Protein AF-A0A5B8YRW8-F1 (afdb_monomer)

Secondary structure (DSSP, 8-state):
----------TTTEEEEEEEEEEETTEEEEEEEEEE----EEEEETTEEEEE-HHHHIIIIITTTPEEEEEEHHHHTSTTS-HHHH-TT-EEE---TTEEEEEEEETTEEEE-SSS-----EEEEEETTEEEEEE-

InterPro domains:
  IPR003407 Merozoite antigen [PF02488] (2-131)

Nearest PDB structures (foldseek):
  8q63-assembly1_A  TM=2.562E-01  e=7.128E+00  Saccharomyces cerevisiae S288C
  8atv-assembly1_A  TM=2.458E-01  e=7.128E+00  Saccharomyces cerevisiae S288C

Organism: Theileria equi (NCBI:txid5872)

Sequence (136 aa):
EGDSVIKTFDLKEQTPKTVVRHIKDNKPYVVIAVESALHLVLKKDGDKWVELEVAEFYQEVLFKGFEAVSVDLAAAVSDKFTETTFGSGKKHTFKAPGKRVLKVVDGKTELIDGDNEVVLDLELFVSGDNKVARVV

Radius of gyration: 23.07 Å; Cα contacts (8 Å, |Δi|>4): 197; chains: 1; bounding box: 46×62×53 Å

Solvent-accessible surface area (backbone atoms only — not comparable to full-atom values): 8502 Å² total; per-residue (Å²): 137,82,83,82,82,82,82,83,81,56,67,79,58,32,36,78,72,46,78,48,79,46,75,56,96,93,38,85,44,78,50,74,45,66,41,76,44,77,90,79,41,72,43,79,56,90,98,42,77,42,83,39,54,70,69,53,42,45,54,70,57,75,41,52,88,36,47,76,37,75,45,44,46,52,73,73,57,34,91,72,60,35,51,92,74,56,36,68,76,42,75,43,69,72,82,51,90,63,46,38,57,45,26,36,27,50,73,89,45,80,76,40,83,40,85,91,57,78,58,76,45,50,36,41,33,30,58,72,95,42,80,45,79,46,79,72

pLDDT: mean 74.41, std 11.46, range [34.78, 90.81]

Structure (mmCIF, N/CA/C/O backbone):
data_AF-A0A5B8YRW8-F1
#
_entry.id   AF-A0A5B8YRW8-F1
#
loo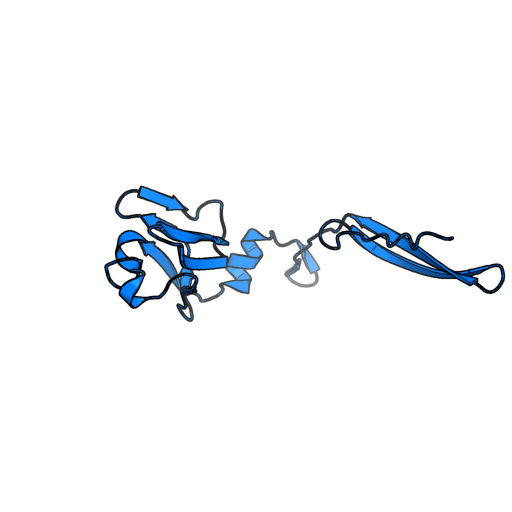p_
_atom_site.group_PDB
_atom_site.id
_atom_site.type_symbol
_atom_site.label_atom_id
_atom_site.label_alt_id
_atom_site.label_comp_id
_atom_site.label_asym_id
_atom_site.label_entity_id
_atom_site.label_seq_id
_atom_site.pdbx_PDB_ins_code
_atom_site.Cartn_x
_atom_site.Cartn_y
_atom_site.Cartn_z
_atom_site.occupancy
_atom_site.B_iso_or_equiv
_atom_site.auth_seq_id
_atom_site.auth_comp_id
_atom_site.auth_asym_id
_atom_site.auth_atom_id
_atom_site.pdbx_PDB_model_num
ATOM 1 N N . GLU A 1 1 ? 13.864 -24.948 -37.869 1.00 34.78 1 GLU A N 1
ATOM 2 C CA . GLU A 1 1 ? 14.128 -24.029 -36.747 1.00 34.78 1 GLU A CA 1
ATOM 3 C C . GLU A 1 1 ? 12.782 -23.728 -36.116 1.00 34.78 1 GLU A C 1
ATOM 5 O O . GLU A 1 1 ? 11.883 -23.302 -36.826 1.00 34.78 1 GLU A O 1
ATOM 10 N N . GLY A 1 2 ? 12.560 -24.184 -34.883 1.00 37.03 2 GLY A N 1
ATOM 11 C CA . GLY A 1 2 ? 11.263 -24.068 -34.217 1.00 37.03 2 GLY A CA 1
ATOM 12 C C . GLY A 1 2 ? 11.364 -22.998 -33.151 1.00 37.03 2 GLY A C 1
ATOM 13 O O . GLY A 1 2 ? 12.011 -23.238 -32.135 1.00 37.03 2 GLY A O 1
ATOM 14 N N . ASP A 1 3 ? 10.766 -21.839 -33.400 1.00 39.47 3 ASP A N 1
ATOM 15 C CA . ASP A 1 3 ? 10.733 -20.757 -32.425 1.00 39.47 3 ASP A CA 1
ATOM 16 C C . ASP A 1 3 ? 10.060 -21.245 -31.139 1.00 39.47 3 ASP A C 1
ATOM 18 O O . ASP A 1 3 ? 8.920 -21.720 -31.135 1.00 39.47 3 ASP A O 1
ATOM 22 N N . SER A 1 4 ? 10.792 -21.157 -30.031 1.00 41.22 4 SER A N 1
ATOM 23 C CA . SER A 1 4 ? 10.284 -21.430 -28.691 1.00 41.22 4 SER A CA 1
ATOM 24 C C . SER A 1 4 ? 9.267 -20.350 -28.325 1.00 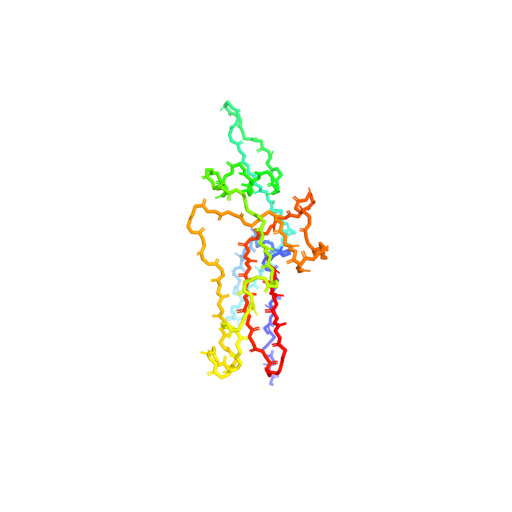41.22 4 SER A C 1
ATOM 26 O O . SER A 1 4 ? 9.621 -19.316 -27.764 1.00 41.22 4 SER A O 1
ATOM 28 N N . VAL A 1 5 ? 7.994 -20.563 -28.659 1.00 43.62 5 VAL A N 1
ATOM 29 C CA . VAL A 1 5 ? 6.911 -19.654 -28.263 1.00 43.62 5 VAL A CA 1
ATOM 30 C C . VAL A 1 5 ? 6.662 -19.817 -26.762 1.00 43.62 5 VAL A C 1
ATOM 32 O O . VAL A 1 5 ? 5.912 -20.693 -26.331 1.00 43.62 5 VAL A O 1
ATOM 35 N N . ILE A 1 6 ? 7.299 -18.973 -25.953 1.00 48.28 6 ILE A N 1
ATOM 36 C CA . ILE A 1 6 ? 6.983 -18.827 -24.530 1.00 48.28 6 ILE A CA 1
ATOM 37 C C . ILE A 1 6 ? 5.731 -17.953 -24.441 1.00 48.28 6 ILE A C 1
ATOM 39 O O . ILE A 1 6 ? 5.789 -16.751 -24.688 1.00 48.28 6 ILE A O 1
ATOM 43 N N . LYS A 1 7 ? 4.586 -18.556 -24.111 1.00 50.84 7 LYS A N 1
ATOM 44 C CA . LYS A 1 7 ? 3.376 -17.804 -23.759 1.00 50.84 7 LYS A CA 1
ATOM 45 C C . LYS A 1 7 ? 3.351 -17.584 -22.251 1.00 50.84 7 LYS A C 1
ATOM 47 O O . LYS A 1 7 ? 3.341 -18.550 -21.493 1.00 50.84 7 LYS A O 1
ATOM 52 N N . THR A 1 8 ? 3.340 -16.326 -21.834 1.00 51.34 8 THR A N 1
ATOM 53 C CA . THR A 1 8 ? 3.086 -15.905 -20.453 1.00 51.34 8 THR A CA 1
ATOM 54 C C . THR A 1 8 ? 1.630 -15.459 -20.316 1.00 51.34 8 THR A C 1
ATOM 56 O O . THR A 1 8 ? 0.988 -15.101 -21.302 1.00 51.34 8 THR A O 1
ATOM 59 N N . PHE A 1 9 ? 1.093 -15.505 -19.103 1.00 61.66 9 PHE A N 1
ATOM 60 C CA . PHE A 1 9 ? -0.206 -14.930 -18.759 1.00 61.66 9 PHE A CA 1
ATOM 61 C C . PHE A 1 9 ? -0.091 -14.243 -17.393 1.00 61.66 9 PHE A C 1
ATOM 63 O O . PHE A 1 9 ? 0.722 -14.661 -16.564 1.00 61.66 9 PHE A O 1
ATOM 70 N N . ASP A 1 10 ? -0.845 -13.160 -17.189 1.00 62.16 10 ASP A N 1
ATOM 71 C CA . ASP A 1 10 ? -0.789 -12.356 -15.965 1.00 62.16 10 ASP A CA 1
ATOM 72 C C . ASP A 1 10 ? -1.699 -12.953 -14.887 1.00 62.16 10 ASP A C 1
ATOM 74 O O . ASP A 1 10 ? -2.921 -12.980 -15.027 1.00 62.16 10 ASP A O 1
ATOM 78 N N . LEU A 1 11 ? -1.097 -13.398 -13.783 1.00 52.34 11 LEU A N 1
ATOM 79 C CA . LEU A 1 11 ? -1.811 -13.966 -12.639 1.00 52.34 11 LEU A CA 1
ATOM 80 C C . LEU A 1 11 ? -2.695 -12.951 -11.897 1.00 52.34 11 LEU A C 1
ATOM 82 O O . LEU A 1 11 ? -3.542 -13.357 -11.105 1.00 52.34 11 LEU A O 1
ATOM 86 N N . LYS A 1 12 ? -2.527 -11.646 -12.141 1.00 55.41 12 LYS A N 1
ATOM 87 C CA . LYS A 1 12 ? -3.418 -10.602 -11.612 1.00 55.41 12 LYS A CA 1
ATOM 88 C C . LYS A 1 12 ? -4.750 -10.538 -12.343 1.00 55.41 12 LYS A C 1
ATOM 90 O O . LYS A 1 12 ? -5.749 -10.151 -11.742 1.00 55.41 12 LYS A O 1
ATOM 95 N N . GLU A 1 13 ? -4.750 -10.900 -13.621 1.00 57.84 13 GLU A N 1
ATOM 96 C CA . GLU A 1 13 ? -5.927 -10.863 -14.486 1.00 57.84 13 GLU A CA 1
ATOM 97 C C . GLU A 1 13 ? -6.537 -12.254 -14.661 1.00 57.84 13 GLU A C 1
ATOM 99 O O . GLU A 1 13 ? -7.736 -12.377 -14.904 1.00 57.84 13 GLU A O 1
ATOM 104 N N . GLN A 1 14 ? -5.720 -13.305 -14.548 1.00 67.94 14 GLN A N 1
ATOM 105 C CA . GLN A 1 14 ? -6.067 -14.664 -14.943 1.00 67.94 14 GLN A CA 1
ATOM 106 C C . GLN A 1 14 ? -5.552 -15.700 -13.934 1.00 67.94 14 GLN A C 1
ATOM 108 O O . GLN A 1 14 ? -4.351 -15.882 -13.759 1.00 67.94 14 GLN A O 1
ATOM 113 N N . THR A 1 15 ? -6.457 -16.446 -13.304 1.00 73.94 15 THR A N 1
ATOM 114 C CA . THR A 1 15 ? -6.115 -17.562 -12.410 1.00 73.94 15 THR A CA 1
ATOM 115 C C . THR A 1 15 ? -6.120 -18.887 -13.185 1.00 73.94 15 THR A C 1
ATOM 117 O O . THR A 1 15 ? -7.089 -19.169 -13.896 1.00 73.94 15 THR A O 1
ATOM 120 N N . PRO A 1 16 ? -5.076 -19.738 -13.080 1.00 71.56 16 PRO A N 1
ATOM 121 C CA . PRO A 1 16 ? -5.085 -21.075 -13.667 1.00 71.56 16 PRO A CA 1
ATOM 122 C C . PRO A 1 16 ? -6.212 -21.928 -13.084 1.00 71.56 16 PRO A C 1
ATOM 124 O O . PRO A 1 16 ? -6.215 -22.243 -11.897 1.00 71.56 16 PRO A O 1
ATOM 127 N N . LYS A 1 17 ? -7.139 -22.353 -13.940 1.00 74.69 17 LYS A N 1
ATOM 128 C CA . LYS A 1 17 ? -8.242 -23.250 -13.591 1.00 74.69 17 LYS A CA 1
ATOM 129 C C . LYS A 1 17 ? -7.812 -24.712 -13.662 1.00 74.69 17 LYS A C 1
ATOM 131 O O . LYS A 1 17 ? -8.096 -25.498 -12.766 1.00 74.69 17 LYS A O 1
ATOM 136 N N . THR A 1 18 ? -7.134 -25.093 -14.747 1.00 75.06 18 THR A N 1
ATOM 137 C CA . THR A 1 18 ? -6.595 -26.450 -14.936 1.00 75.06 18 THR A CA 1
ATOM 138 C C . THR A 1 18 ? -5.289 -26.418 -15.718 1.00 75.06 18 THR A C 1
ATOM 140 O O . THR A 1 18 ? -5.119 -25.618 -16.638 1.00 75.06 18 THR A O 1
ATOM 143 N N . VAL A 1 19 ? -4.371 -27.317 -15.361 1.00 76.50 19 VAL A N 1
ATOM 144 C CA . VAL A 1 19 ? -3.122 -27.558 -16.088 1.00 76.50 19 VAL A CA 1
ATOM 145 C C . VAL A 1 19 ? -3.083 -29.032 -16.452 1.00 76.50 19 VAL A C 1
ATOM 147 O O . VAL A 1 19 ? -3.043 -29.888 -15.571 1.00 76.50 19 VAL A O 1
ATOM 150 N N . VAL A 1 20 ? -3.097 -29.338 -17.746 1.00 80.00 20 VAL A N 1
ATOM 151 C CA . VAL A 1 20 ? -3.054 -30.718 -18.233 1.00 80.00 20 VAL A CA 1
ATOM 152 C C . VAL A 1 20 ? -1.833 -30.903 -19.116 1.00 80.00 20 VAL A C 1
ATOM 154 O O . VAL A 1 20 ? -1.612 -30.173 -20.084 1.00 80.00 20 VAL A O 1
ATOM 157 N N . ARG A 1 21 ? -1.017 -31.899 -18.769 1.00 79.50 21 ARG A N 1
ATOM 158 C CA . ARG A 1 21 ? 0.107 -32.336 -19.592 1.00 79.50 21 ARG A CA 1
ATOM 159 C C . ARG A 1 21 ? -0.358 -33.463 -20.504 1.00 79.50 21 ARG A C 1
ATOM 161 O O . ARG A 1 21 ? -0.844 -34.485 -20.032 1.00 79.50 21 ARG A O 1
ATOM 168 N N . HIS A 1 22 ? -0.127 -33.304 -21.797 1.00 78.88 22 HIS A N 1
ATOM 169 C CA . HIS A 1 22 ? -0.356 -34.333 -22.802 1.00 78.88 22 HIS A CA 1
ATOM 170 C C . HIS A 1 22 ? 0.974 -34.731 -23.437 1.00 78.88 22 HIS A C 1
ATOM 172 O O . HIS A 1 22 ? 1.869 -33.903 -23.592 1.00 78.88 22 HIS A O 1
ATOM 178 N N . ILE A 1 23 ? 1.117 -35.997 -23.817 1.00 81.56 23 ILE A N 1
ATOM 179 C CA . ILE A 1 23 ? 2.232 -36.448 -24.650 1.00 81.56 23 ILE A CA 1
ATOM 180 C C . ILE A 1 23 ? 1.647 -36.808 -26.008 1.00 81.56 23 ILE A C 1
ATOM 182 O O . ILE A 1 23 ? 0.763 -37.656 -26.093 1.00 81.56 23 ILE A O 1
ATOM 186 N N . LYS A 1 24 ? 2.129 -36.151 -27.061 1.00 74.94 24 LYS A N 1
ATOM 187 C CA . LYS A 1 24 ? 1.764 -36.450 -28.446 1.00 74.94 24 LYS A CA 1
ATOM 188 C C . LYS A 1 24 ? 3.050 -36.559 -29.255 1.00 74.94 24 LYS A C 1
ATOM 190 O O . LYS A 1 24 ? 3.930 -35.717 -29.110 1.00 74.94 24 LYS A O 1
ATOM 195 N N . ASP A 1 25 ? 3.193 -37.631 -30.031 1.00 84.44 25 ASP A N 1
ATOM 196 C CA . ASP A 1 25 ? 4.385 -37.907 -30.849 1.00 84.44 25 ASP A CA 1
ATOM 197 C C . ASP A 1 25 ? 5.705 -37.839 -30.054 1.00 84.44 25 ASP A C 1
ATOM 199 O O . ASP A 1 25 ? 6.700 -37.261 -30.489 1.00 84.44 25 ASP A O 1
ATOM 203 N N . ASN A 1 26 ? 5.695 -38.404 -28.839 1.00 81.44 26 ASN A N 1
ATOM 204 C CA . ASN A 1 26 ? 6.815 -38.408 -27.889 1.00 81.44 26 ASN A CA 1
ATOM 205 C C . ASN A 1 26 ? 7.296 -37.011 -27.437 1.00 81.44 26 ASN A C 1
ATOM 207 O O . ASN A 1 26 ? 8.379 -36.873 -26.868 1.00 81.44 26 ASN A O 1
ATOM 211 N N . LYS A 1 27 ? 6.484 -35.970 -27.664 1.00 72.06 27 LYS A N 1
ATOM 212 C CA . LYS A 1 27 ? 6.735 -34.592 -27.230 1.00 72.06 27 LYS A CA 1
ATOM 213 C C . LYS A 1 27 ? 5.714 -34.165 -26.169 1.00 72.06 27 LYS A C 1
ATOM 215 O O . LYS A 1 27 ? 4.523 -34.461 -26.310 1.00 72.06 27 LYS A O 1
ATOM 220 N N . PRO A 1 28 ? 6.149 -33.490 -25.091 1.00 69.81 28 PRO A N 1
ATOM 221 C CA . PRO A 1 28 ? 5.242 -32.973 -24.079 1.00 69.81 28 PRO A CA 1
ATOM 222 C C . PRO A 1 28 ? 4.557 -31.689 -24.565 1.00 69.81 28 PRO A C 1
ATOM 224 O O . PRO A 1 28 ? 5.207 -30.769 -25.050 1.00 69.81 28 PRO A O 1
ATOM 227 N N . TYR A 1 29 ? 3.248 -31.617 -24.356 1.00 71.81 29 TYR A N 1
ATOM 228 C CA . TYR A 1 29 ? 2.420 -30.428 -24.520 1.00 71.81 29 TYR A CA 1
ATOM 229 C C . TYR A 1 29 ? 1.768 -30.102 -23.179 1.00 71.81 29 TYR A C 1
ATOM 231 O O . TYR A 1 29 ? 1.351 -31.005 -22.452 1.00 71.81 29 TYR A O 1
ATOM 239 N N . VAL A 1 30 ? 1.670 -28.817 -22.848 1.00 76.31 30 VAL A N 1
ATOM 240 C CA . VAL A 1 30 ? 0.978 -28.342 -21.646 1.00 76.31 30 VAL A CA 1
ATOM 241 C C . VAL A 1 30 ? -0.161 -27.441 -22.091 1.00 76.31 30 VAL A C 1
ATOM 243 O O . VAL A 1 30 ? 0.059 -26.477 -22.820 1.00 76.31 30 VAL A O 1
ATOM 246 N N . VAL A 1 31 ? -1.377 -27.772 -21.668 1.00 75.50 31 VAL A N 1
ATOM 247 C CA . VAL A 1 31 ? -2.562 -26.938 -21.857 1.00 75.50 31 VAL A CA 1
ATOM 248 C C . VAL A 1 31 ? -2.914 -26.335 -20.506 1.00 75.50 31 VAL A C 1
ATOM 250 O O . VAL A 1 31 ? -3.087 -27.061 -19.528 1.00 75.50 31 VAL A O 1
ATOM 253 N N . ILE A 1 32 ? -2.992 -25.008 -20.459 1.00 74.00 32 ILE A N 1
ATOM 254 C CA . ILE A 1 32 ? -3.374 -24.248 -19.270 1.00 74.00 32 ILE A CA 1
ATOM 255 C C . ILE A 1 32 ? -4.687 -23.549 -19.602 1.00 74.00 32 ILE A C 1
ATOM 257 O O . ILE A 1 32 ? -4.725 -22.705 -20.495 1.00 74.00 32 ILE A O 1
ATOM 261 N N . ALA A 1 33 ? -5.762 -23.920 -18.911 1.00 73.62 33 ALA A N 1
ATOM 262 C CA . ALA A 1 33 ? -7.001 -23.157 -18.936 1.00 73.62 33 ALA A CA 1
ATOM 263 C C . ALA A 1 33 ? -6.956 -22.139 -17.798 1.00 73.62 33 ALA A C 1
ATOM 265 O O . ALA A 1 33 ? -6.667 -22.504 -16.658 1.00 73.62 33 ALA A O 1
ATOM 266 N N . VAL A 1 34 ? -7.253 -20.884 -18.108 1.00 71.00 34 VAL A N 1
ATOM 267 C CA . VAL A 1 34 ? -7.266 -19.768 -17.160 1.00 71.00 34 VAL A CA 1
ATOM 268 C C . VAL A 1 34 ? -8.654 -19.129 -17.128 1.00 71.00 34 VAL A C 1
ATOM 270 O O . VAL A 1 34 ? -9.375 -19.170 -18.125 1.00 71.00 34 VAL A O 1
ATOM 273 N N . GLU A 1 35 ? -9.038 -18.558 -15.993 1.00 74.25 35 GLU A N 1
ATOM 274 C CA . GLU A 1 35 ? -10.267 -17.773 -15.811 1.00 74.25 35 GLU A CA 1
ATOM 275 C C . GLU A 1 35 ? -9.937 -16.406 -15.204 1.00 74.25 35 GLU A C 1
ATOM 277 O O . GLU A 1 35 ? -8.868 -16.255 -14.618 1.00 74.25 35 GLU A O 1
ATOM 282 N N . SER A 1 36 ? -10.806 -15.402 -15.356 1.00 67.56 36 SER A N 1
ATOM 283 C CA . SER A 1 36 ? -10.565 -14.079 -14.765 1.00 67.56 36 SER A CA 1
ATOM 284 C C . SER A 1 36 ? -10.361 -14.187 -13.253 1.00 67.56 36 SER A C 1
ATOM 286 O O . SER A 1 36 ? -11.156 -14.826 -12.564 1.00 67.56 36 SER A O 1
ATOM 288 N N . ALA A 1 37 ? -9.295 -13.579 -12.737 1.00 58.50 37 ALA A N 1
ATOM 289 C CA . ALA A 1 37 ? -9.010 -13.587 -11.309 1.00 58.50 37 ALA A CA 1
ATOM 290 C C . ALA A 1 37 ? -10.058 -12.752 -10.551 1.00 58.50 37 ALA A C 1
ATOM 292 O O . ALA A 1 37 ? -10.196 -11.552 -10.784 1.00 58.50 37 ALA A O 1
ATOM 293 N N . LEU A 1 38 ? -10.795 -13.392 -9.639 1.00 59.25 38 LEU A N 1
ATOM 294 C CA . LEU A 1 38 ? -11.663 -12.722 -8.670 1.00 59.25 38 LEU A CA 1
ATOM 295 C C . LEU A 1 38 ? -10.858 -12.482 -7.388 1.00 59.25 38 LEU A C 1
ATOM 297 O O . LEU A 1 38 ? -10.521 -13.426 -6.673 1.00 59.25 38 LEU A O 1
ATOM 301 N N . HIS A 1 39 ? -10.539 -11.221 -7.101 1.00 58.22 39 HIS A N 1
ATOM 302 C CA . HIS A 1 39 ? -9.856 -10.816 -5.867 1.00 58.22 39 HIS A CA 1
ATOM 303 C C . HIS A 1 39 ? -10.867 -10.725 -4.720 1.00 58.22 39 HIS A C 1
ATOM 305 O O . HIS A 1 39 ? -11.294 -9.638 -4.347 1.00 58.22 39 HIS A O 1
ATOM 3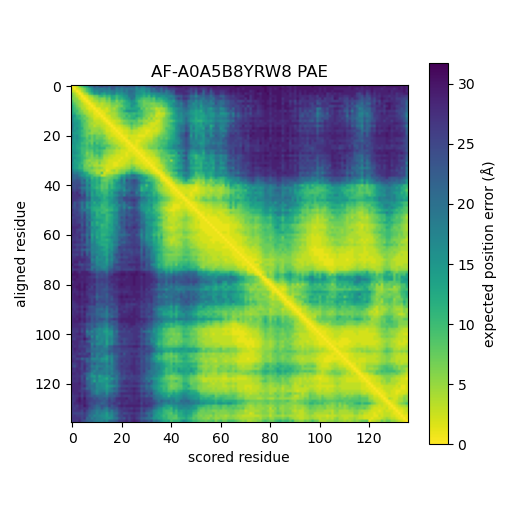11 N N . LEU A 1 40 ? -11.289 -11.876 -4.192 1.00 63.78 40 LEU A N 1
ATOM 312 C CA . LEU A 1 40 ? -12.236 -11.946 -3.077 1.00 63.78 40 LEU A CA 1
ATOM 313 C C . LEU A 1 40 ? -11.492 -11.872 -1.743 1.00 63.78 40 LEU A C 1
ATOM 315 O O . LEU A 1 40 ? -10.620 -12.698 -1.463 1.00 63.78 40 LEU A O 1
ATOM 319 N N . VAL A 1 41 ? -11.889 -10.935 -0.885 1.00 70.88 41 VAL A N 1
ATOM 320 C CA . VAL A 1 41 ? -11.557 -10.975 0.541 1.00 70.88 41 VAL A CA 1
ATOM 321 C C . VAL A 1 41 ? -12.802 -11.426 1.288 1.00 70.88 41 VAL A C 1
ATOM 323 O O . VAL A 1 41 ? -13.892 -10.957 0.992 1.00 70.88 41 VAL A O 1
ATOM 326 N N . LEU A 1 42 ? -12.672 -12.359 2.232 1.00 75.00 42 LEU A N 1
ATOM 327 C CA . LEU A 1 42 ? -13.810 -12.891 2.986 1.00 75.00 42 LEU A CA 1
ATOM 328 C C . LEU A 1 42 ? -13.600 -12.683 4.489 1.00 75.00 42 LEU A C 1
ATOM 330 O O . LEU A 1 42 ? -12.512 -12.952 5.004 1.00 75.00 42 LEU A O 1
ATOM 334 N N . LYS A 1 43 ? -14.652 -12.281 5.211 1.00 77.12 43 LYS A N 1
ATOM 335 C CA . LYS A 1 43 ? -14.700 -12.311 6.683 1.00 77.12 43 LYS A CA 1
ATOM 336 C C . LYS A 1 43 ? -15.718 -13.333 7.180 1.00 77.12 43 LYS A C 1
ATOM 338 O O . LYS A 1 43 ? -16.697 -13.640 6.500 1.00 77.12 43 LYS A O 1
ATOM 343 N N . LYS A 1 44 ? -15.464 -13.895 8.365 1.00 81.56 44 LYS A N 1
ATOM 344 C CA . LYS A 1 44 ? -16.388 -14.826 9.020 1.00 81.56 44 LYS A CA 1
ATOM 345 C C . LYS A 1 44 ? -17.447 -14.032 9.783 1.00 81.56 44 LYS A C 1
ATOM 347 O O . LYS A 1 44 ? -17.096 -13.247 10.659 1.00 81.56 44 LYS A O 1
ATOM 352 N N . ASP A 1 45 ? -18.713 -14.270 9.465 1.00 80.44 45 ASP A N 1
ATOM 353 C CA . ASP A 1 45 ? -19.879 -13.693 10.133 1.00 80.44 45 ASP A CA 1
ATOM 354 C C . ASP A 1 45 ? -20.771 -14.833 10.654 1.00 80.44 45 ASP A C 1
ATOM 356 O O . ASP A 1 45 ? -21.442 -15.539 9.892 1.00 80.44 45 ASP A O 1
ATOM 360 N N . GLY A 1 46 ? -20.676 -15.100 11.961 1.00 85.81 46 GLY A N 1
ATOM 361 C CA . GLY A 1 46 ? -21.256 -16.290 12.588 1.00 85.81 46 GLY A CA 1
ATOM 362 C C . GLY A 1 46 ? -20.709 -17.587 11.977 1.00 85.81 46 GLY A C 1
ATOM 363 O O . GLY A 1 46 ? -19.504 -17.845 12.014 1.00 85.81 46 GLY A O 1
ATOM 364 N N . ASP A 1 47 ? -21.599 -18.394 11.396 1.00 86.88 47 ASP A N 1
ATOM 365 C CA . ASP A 1 47 ? -21.261 -19.654 10.717 1.00 86.88 47 ASP A CA 1
ATOM 366 C C . ASP A 1 47 ? -21.035 -19.500 9.200 1.00 86.88 47 ASP A C 1
ATOM 368 O O . ASP A 1 47 ? -20.822 -20.493 8.502 1.00 86.88 47 ASP A O 1
ATOM 372 N N . LYS A 1 48 ? -21.082 -18.273 8.662 1.00 76.31 48 LYS A N 1
ATOM 373 C CA . LYS A 1 48 ? -20.959 -17.995 7.223 1.00 76.31 48 LYS A CA 1
ATOM 374 C C . LYS A 1 48 ? -19.688 -17.213 6.895 1.00 76.31 48 LYS A C 1
ATOM 376 O O . LYS A 1 48 ? -19.130 -16.512 7.735 1.00 76.31 48 LYS A O 1
ATOM 381 N N . TRP A 1 49 ? -19.254 -17.328 5.643 1.00 68.56 49 TRP A N 1
ATOM 382 C CA . TRP A 1 49 ? -18.249 -16.453 5.043 1.00 68.56 49 TRP A CA 1
ATOM 383 C C . TRP A 1 49 ? -18.958 -15.433 4.160 1.00 68.56 49 TRP A C 1
ATOM 385 O O . TRP A 1 49 ? -19.779 -15.817 3.327 1.00 68.56 49 TRP A O 1
ATOM 395 N N . VA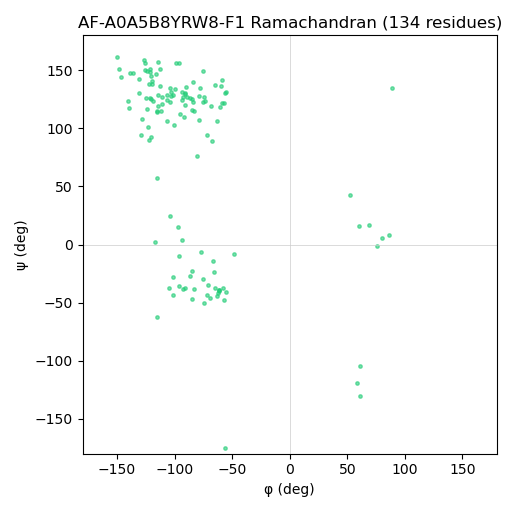L A 1 50 ? -18.656 -14.154 4.360 1.00 78.81 50 VAL A N 1
ATOM 396 C CA . VAL A 1 50 ? -19.196 -13.039 3.574 1.00 78.81 50 VAL A CA 1
ATOM 397 C C . VAL A 1 50 ? -18.053 -12.276 2.924 1.00 78.81 50 VAL A C 1
ATOM 399 O O . VAL A 1 50 ? -16.950 -12.231 3.475 1.00 78.81 50 VAL A O 1
ATOM 402 N N . GLU A 1 51 ? -18.306 -11.707 1.749 1.00 77.25 51 GLU A N 1
ATOM 403 C CA . GLU A 1 51 ? -17.333 -10.860 1.065 1.00 77.25 51 GLU A CA 1
ATOM 404 C C . GLU A 1 51 ? -17.072 -9.590 1.875 1.00 77.25 51 GLU A C 1
ATOM 406 O O . GLU A 1 51 ? -17.980 -9.000 2.461 1.00 77.25 51 GLU A O 1
ATOM 411 N N . LEU A 1 52 ? -15.800 -9.230 1.953 1.00 73.12 52 LEU A N 1
ATOM 412 C CA . LEU A 1 52 ? -15.284 -8.031 2.574 1.00 73.12 52 LEU A CA 1
ATOM 413 C C . LEU A 1 52 ? -14.763 -7.146 1.452 1.00 73.12 52 LEU A C 1
ATOM 415 O O . LEU A 1 52 ? -13.931 -7.589 0.657 1.00 73.12 52 LEU A O 1
ATOM 419 N N . GLU A 1 53 ? -15.21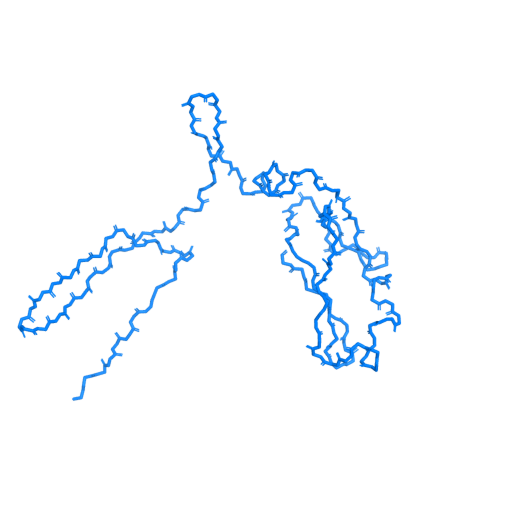8 -5.899 1.397 1.00 77.50 53 GLU A N 1
ATOM 420 C CA . GLU A 1 53 ? -14.651 -4.954 0.446 1.00 77.50 53 GLU A CA 1
ATOM 421 C C . GLU A 1 53 ? -13.148 -4.798 0.704 1.00 77.50 53 GLU A C 1
ATOM 423 O O . GLU A 1 53 ? -12.684 -4.771 1.847 1.00 77.50 53 GLU A O 1
ATOM 428 N N . VAL A 1 54 ? -12.357 -4.683 -0.362 1.00 72.56 54 VAL A N 1
ATOM 429 C CA . VAL A 1 54 ? -10.892 -4.603 -0.249 1.00 72.56 54 VAL A CA 1
ATOM 430 C C . VAL A 1 54 ? -10.464 -3.410 0.619 1.00 72.56 54 VAL A C 1
ATOM 432 O O . VAL A 1 54 ? -9.535 -3.532 1.416 1.00 72.56 54 VAL A O 1
ATOM 435 N N . ALA A 1 55 ? -11.169 -2.278 0.529 1.00 72.50 55 ALA A N 1
ATOM 436 C CA . ALA A 1 55 ? -10.921 -1.116 1.381 1.00 72.50 55 ALA A CA 1
ATOM 437 C C . ALA A 1 55 ? -11.186 -1.419 2.868 1.00 72.50 55 ALA A C 1
ATOM 439 O O . ALA A 1 55 ? -10.349 -1.104 3.719 1.00 72.50 55 ALA A O 1
ATOM 440 N N . GLU A 1 56 ? -12.297 -2.095 3.181 1.00 76.56 56 GLU A N 1
ATOM 441 C CA . GLU A 1 56 ? -12.608 -2.536 4.545 1.00 76.56 56 GLU A CA 1
ATOM 442 C C . GLU A 1 56 ? -11.550 -3.511 5.073 1.00 76.56 56 GLU A C 1
ATOM 444 O O . GLU A 1 56 ? -11.131 -3.390 6.220 1.00 76.56 56 GLU A O 1
ATOM 449 N N . PHE A 1 57 ? -11.034 -4.425 4.246 1.00 81.25 57 PHE A N 1
ATOM 450 C CA . PHE A 1 57 ? -9.936 -5.312 4.644 1.00 81.25 57 PHE A CA 1
ATOM 451 C C . PHE A 1 57 ? -8.700 -4.542 5.112 1.00 81.25 57 PHE A C 1
ATOM 453 O O . PHE A 1 57 ? -8.138 -4.845 6.169 1.00 81.25 57 PHE A O 1
ATOM 460 N N . TYR A 1 58 ? -8.274 -3.533 4.354 1.00 79.69 58 TYR A N 1
ATOM 461 C CA . TYR A 1 58 ? -7.114 -2.739 4.738 1.00 79.69 58 TYR A CA 1
ATOM 462 C C . TYR A 1 58 ? -7.337 -2.010 6.065 1.00 79.69 58 TYR A C 1
ATOM 464 O O . TYR A 1 58 ? -6.446 -2.005 6.911 1.00 79.69 58 TYR A O 1
ATOM 472 N N . GLN A 1 59 ? -8.526 -1.450 6.286 1.00 77.94 59 GLN A N 1
ATOM 473 C CA . GLN A 1 59 ? -8.831 -0.706 7.510 1.00 77.94 59 GLN A CA 1
ATOM 474 C C . GLN A 1 59 ? -9.046 -1.619 8.726 1.00 77.94 59 GLN A C 1
ATOM 476 O O . GLN A 1 59 ? -8.444 -1.413 9.780 1.00 77.94 59 GLN A O 1
ATOM 481 N N . GLU A 1 60 ? -9.895 -2.637 8.590 1.00 81.44 60 GLU A N 1
ATOM 482 C CA . GLU A 1 60 ? -10.357 -3.471 9.703 1.00 81.44 60 GLU A CA 1
ATOM 483 C C . GLU A 1 60 ? -9.405 -4.618 10.040 1.00 81.44 60 GLU A C 1
ATOM 485 O O . GLU A 1 60 ? -9.441 -5.135 11.162 1.00 81.44 60 GLU A O 1
ATOM 490 N N . VAL A 1 61 ? -8.566 -5.035 9.086 1.00 82.00 61 VAL A N 1
ATOM 491 C CA . VAL A 1 61 ? -7.656 -6.174 9.244 1.00 82.00 61 VAL A CA 1
ATOM 492 C C . VAL A 1 61 ? -6.205 -5.725 9.191 1.00 82.00 61 VAL A C 1
ATOM 494 O O . VAL A 1 61 ? -5.499 -5.894 10.185 1.00 82.00 61 VAL A O 1
ATOM 497 N N . LEU A 1 62 ? -5.746 -5.150 8.072 1.00 81.56 62 LEU A N 1
ATOM 498 C CA . LEU A 1 62 ? -4.315 -4.872 7.896 1.00 81.56 62 LEU A CA 1
ATOM 499 C C . LEU A 1 62 ? -3.819 -3.764 8.830 1.00 81.56 62 LEU A C 1
ATOM 501 O O . LEU A 1 62 ? -2.785 -3.916 9.476 1.00 81.56 62 LEU A O 1
ATOM 505 N N . PHE A 1 63 ? -4.565 -2.666 8.925 1.00 85.44 63 PHE A N 1
ATOM 506 C CA . PHE A 1 63 ? -4.223 -1.517 9.761 1.00 85.44 63 PHE A CA 1
ATOM 507 C C . PHE A 1 63 ? -4.910 -1.526 11.119 1.00 85.44 63 PHE A C 1
ATOM 509 O O . PHE A 1 63 ? -4.937 -0.512 11.822 1.00 85.44 63 PHE A O 1
ATOM 516 N N . LYS A 1 64 ? -5.462 -2.669 11.520 1.00 87.38 64 LYS A N 1
ATOM 517 C CA . LYS A 1 64 ? -6.131 -2.781 12.805 1.00 87.38 64 LYS A CA 1
ATOM 518 C C . LYS A 1 64 ? -5.174 -2.401 13.936 1.00 87.38 64 LYS A C 1
ATOM 520 O O . LYS A 1 64 ? -4.129 -3.020 14.124 1.00 87.38 64 LYS A O 1
ATOM 525 N N . GLY A 1 65 ? -5.565 -1.396 14.716 1.00 88.69 65 GLY A N 1
ATOM 526 C CA . GLY A 1 65 ? -4.773 -0.891 15.839 1.00 88.69 65 GLY A CA 1
ATOM 527 C C . GLY A 1 65 ? -3.640 0.063 15.450 1.00 88.69 65 GLY A C 1
ATOM 528 O O . GLY A 1 65 ? -2.877 0.455 16.328 1.00 88.69 65 GLY A O 1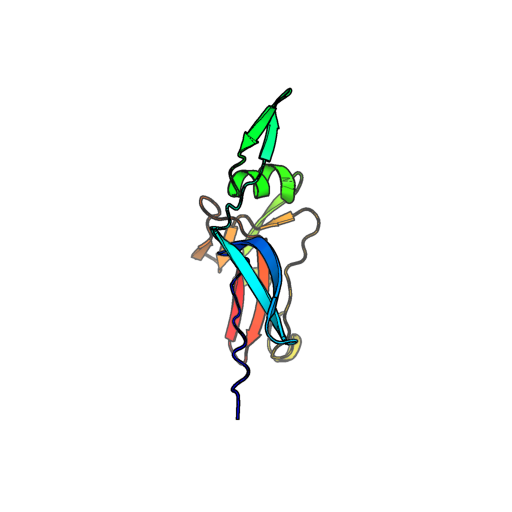
ATOM 529 N N . PHE A 1 66 ? -3.523 0.448 14.176 1.00 90.75 66 PHE A N 1
ATOM 530 C CA . PHE A 1 66 ? -2.563 1.461 13.749 1.00 90.75 66 PHE A CA 1
ATOM 531 C C . PHE A 1 66 ? -3.155 2.861 13.953 1.00 90.75 66 PHE A C 1
ATOM 533 O O . PHE A 1 66 ? -4.326 3.110 13.669 1.00 90.75 66 PHE A O 1
ATOM 540 N N . GLU A 1 67 ? -2.332 3.799 14.412 1.00 90.81 67 GLU A N 1
ATOM 541 C CA . GLU A 1 67 ? -2.676 5.218 14.496 1.00 90.81 67 GLU A CA 1
ATOM 542 C C . GLU A 1 67 ? -2.677 5.832 13.088 1.00 90.81 67 GLU A C 1
ATOM 544 O O . GLU A 1 67 ? -1.674 5.777 12.373 1.00 90.81 67 GLU A O 1
ATOM 549 N N . ALA A 1 68 ? -3.797 6.424 12.676 1.00 89.62 68 ALA A N 1
ATOM 550 C CA . ALA A 1 68 ? -3.881 7.151 11.415 1.00 89.62 68 ALA A CA 1
ATOM 551 C C . ALA A 1 68 ? -3.170 8.507 11.531 1.00 89.62 68 ALA A C 1
ATOM 553 O O . ALA A 1 68 ? -3.475 9.291 12.429 1.00 89.62 68 ALA A O 1
ATOM 554 N N . VAL A 1 69 ? -2.245 8.795 10.613 1.00 90.62 69 VAL A N 1
ATOM 555 C CA . VAL A 1 69 ? -1.487 10.052 10.604 1.00 90.62 69 VAL A CA 1
ATOM 556 C C . VAL A 1 69 ? -1.574 10.790 9.277 1.00 90.62 69 VAL A C 1
ATOM 558 O O . VAL A 1 69 ? -1.670 10.190 8.206 1.00 90.62 69 VAL A O 1
ATOM 561 N N . SER A 1 70 ? -1.487 12.116 9.3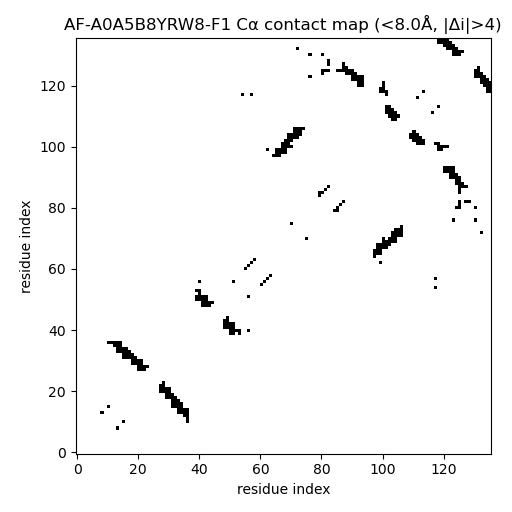69 1.00 90.44 70 SER A N 1
ATOM 562 C CA . SER A 1 70 ? -1.219 12.989 8.230 1.00 90.44 70 SER A CA 1
ATOM 563 C C . SER A 1 70 ? 0.286 13.191 8.098 1.00 90.44 70 SER A C 1
ATOM 565 O O . SER A 1 70 ? 0.946 13.553 9.074 1.00 90.44 70 SER A O 1
ATOM 567 N N . VAL A 1 71 ? 0.827 12.982 6.902 1.00 87.44 71 VAL A N 1
ATOM 568 C CA . VAL A 1 71 ? 2.237 13.231 6.595 1.00 87.44 71 VAL A CA 1
ATOM 569 C C . VAL A 1 71 ? 2.360 14.517 5.788 1.00 87.44 71 VAL A C 1
ATOM 571 O O . VAL A 1 71 ? 1.768 14.641 4.721 1.00 87.44 71 VAL A O 1
ATOM 574 N N . ASP A 1 72 ? 3.140 15.468 6.302 1.00 87.75 72 ASP A N 1
ATOM 575 C CA . ASP A 1 72 ? 3.525 16.679 5.576 1.00 87.75 72 ASP A CA 1
ATOM 576 C C . ASP A 1 72 ? 4.887 16.471 4.907 1.00 87.75 72 ASP A C 1
ATOM 578 O O . ASP A 1 72 ? 5.915 16.331 5.579 1.00 87.75 72 ASP A O 1
ATOM 582 N N . LEU A 1 73 ? 4.888 16.435 3.576 1.00 83.19 73 LEU A N 1
ATOM 583 C CA . LEU A 1 73 ? 6.077 16.263 2.753 1.00 83.19 73 LEU A CA 1
ATOM 584 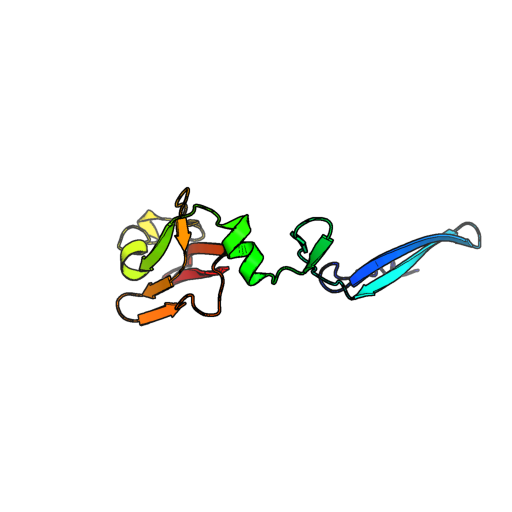C C . LEU A 1 73 ? 7.039 17.445 2.889 1.00 83.19 73 LEU A C 1
ATOM 586 O O . LEU A 1 73 ? 8.245 17.220 2.965 1.00 83.19 73 LEU A O 1
ATOM 590 N N . ALA A 1 74 ? 6.552 18.682 3.002 1.00 79.31 74 ALA A N 1
ATOM 591 C CA . ALA A 1 74 ? 7.422 19.845 3.180 1.00 79.31 74 ALA A CA 1
ATOM 592 C C . ALA A 1 74 ? 8.222 19.733 4.487 1.00 79.31 74 ALA A C 1
ATOM 594 O O . ALA A 1 74 ? 9.423 20.012 4.530 1.00 79.31 74 ALA A O 1
ATOM 595 N N . ALA A 1 75 ? 7.570 19.256 5.551 1.00 78.12 75 ALA A N 1
ATOM 596 C CA . ALA A 1 75 ? 8.212 19.015 6.838 1.00 78.12 75 ALA A CA 1
ATOM 597 C C . ALA A 1 75 ? 9.152 17.792 6.802 1.00 78.12 75 ALA A C 1
ATOM 599 O O . ALA A 1 75 ? 10.278 17.849 7.317 1.00 78.12 75 ALA A O 1
ATOM 600 N N . ALA A 1 76 ? 8.714 16.692 6.181 1.00 68.94 76 ALA A N 1
ATOM 601 C CA . ALA A 1 76 ? 9.451 15.428 6.122 1.00 68.94 76 ALA A CA 1
ATOM 602 C C . ALA A 1 76 ? 10.692 15.493 5.214 1.00 68.94 76 ALA A C 1
ATOM 604 O O . ALA A 1 76 ? 11.720 14.894 5.531 1.00 68.94 76 ALA A O 1
ATOM 605 N N . VAL A 1 77 ? 10.612 16.259 4.122 1.00 65.25 77 VAL A N 1
ATOM 606 C CA . VAL A 1 77 ? 11.640 16.415 3.078 1.00 65.25 77 VAL A CA 1
ATOM 607 C C . VAL A 1 77 ? 12.377 17.762 3.204 1.00 65.25 77 VAL A C 1
ATOM 609 O O . VAL A 1 77 ? 12.946 18.279 2.236 1.00 65.25 77 VAL A O 1
ATOM 612 N N . SER A 1 78 ? 12.404 18.341 4.409 1.00 63.66 78 SER A N 1
ATOM 613 C CA . SER A 1 78 ? 13.274 19.476 4.769 1.00 63.66 78 SER A CA 1
ATOM 614 C C . SER A 1 78 ? 14.765 19.147 4.524 1.00 63.66 78 SER A C 1
ATOM 616 O O . SER A 1 78 ? 15.082 18.085 3.990 1.00 63.66 78 SER A O 1
ATOM 618 N N . ASP A 1 79 ? 15.709 20.028 4.881 1.00 61.03 79 ASP A N 1
ATOM 619 C CA . ASP A 1 79 ? 17.161 19.961 4.556 1.00 61.03 79 ASP A CA 1
ATOM 620 C C . ASP A 1 79 ? 17.880 18.608 4.809 1.00 61.03 79 ASP A C 1
ATOM 622 O O . ASP A 1 79 ? 19.018 18.400 4.396 1.00 6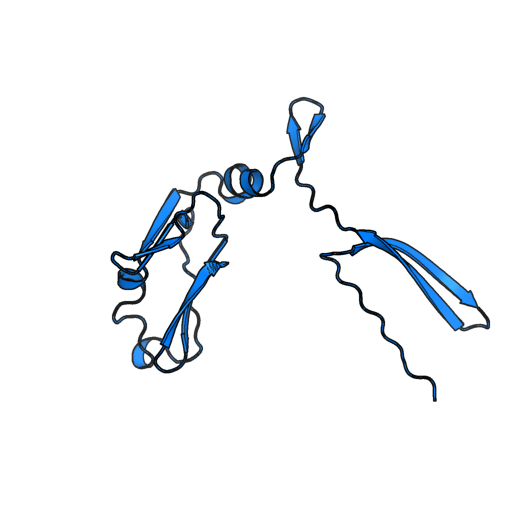1.03 79 ASP A O 1
ATOM 626 N N . LYS A 1 80 ? 17.204 17.655 5.454 1.00 62.75 80 LYS A N 1
ATOM 627 C CA . LYS A 1 80 ? 17.568 16.245 5.630 1.00 62.75 80 LYS A CA 1
ATOM 628 C C . LYS A 1 80 ? 17.601 15.423 4.328 1.00 62.75 80 LYS A C 1
ATOM 630 O O . LYS A 1 80 ? 18.297 14.412 4.290 1.00 62.75 80 LYS A O 1
ATOM 635 N N . PHE A 1 81 ? 16.878 15.832 3.281 1.00 67.88 81 PHE A N 1
ATOM 636 C CA . PHE A 1 81 ? 16.789 15.135 1.984 1.00 67.88 81 PHE A CA 1
ATOM 637 C C . PHE A 1 81 ? 17.380 15.974 0.840 1.00 67.88 81 PHE A C 1
ATOM 639 O O . PHE A 1 81 ? 16.708 16.300 -0.138 1.00 67.88 81 PHE A O 1
ATOM 646 N N . THR A 1 82 ? 18.647 16.361 0.976 1.00 68.19 82 THR A N 1
ATOM 647 C CA . THR A 1 82 ? 19.450 16.926 -0.123 1.00 68.19 82 THR A CA 1
ATOM 648 C C . THR A 1 82 ? 20.298 15.829 -0.762 1.00 68.19 82 THR A C 1
ATOM 650 O O . THR A 1 82 ? 20.613 14.837 -0.103 1.00 68.19 82 THR A O 1
ATOM 653 N N . GLU A 1 83 ? 20.712 15.989 -2.022 1.00 65.31 83 GLU A N 1
ATOM 654 C CA . GLU A 1 83 ? 21.628 15.032 -2.662 1.00 65.31 83 GLU A CA 1
ATOM 655 C C . GLU A 1 83 ? 22.920 14.861 -1.843 1.00 65.31 83 GLU A C 1
ATOM 657 O O . GLU A 1 83 ? 23.364 13.737 -1.614 1.00 65.31 83 GLU A O 1
ATOM 662 N N . THR A 1 84 ? 23.453 15.961 -1.306 1.00 70.75 84 THR A N 1
ATOM 663 C CA . THR A 1 84 ? 24.659 15.987 -0.469 1.00 70.75 84 THR A CA 1
ATOM 664 C C . THR A 1 84 ? 24.515 15.177 0.823 1.00 70.75 84 THR A C 1
ATOM 666 O O . THR A 1 84 ? 25.465 14.519 1.242 1.00 70.75 84 THR A O 1
ATOM 669 N N . THR A 1 85 ? 23.347 15.208 1.475 1.00 71.31 85 THR A N 1
ATOM 670 C CA . THR A 1 85 ? 23.123 14.539 2.771 1.00 71.31 85 THR A CA 1
ATOM 671 C C . THR A 1 85 ? 22.559 13.125 2.618 1.00 71.31 85 THR A C 1
ATOM 673 O O . THR A 1 85 ? 22.937 12.216 3.355 1.00 71.31 85 THR A O 1
ATOM 676 N N . PHE A 1 86 ? 21.659 12.918 1.660 1.00 73.19 86 PHE A N 1
ATOM 677 C CA . PHE A 1 86 ? 20.917 11.672 1.490 1.00 73.19 86 PHE A CA 1
ATOM 678 C C . PHE A 1 86 ? 21.572 10.744 0.452 1.00 73.19 86 PHE A C 1
ATOM 680 O O . PHE A 1 86 ? 21.668 9.529 0.662 1.00 73.19 86 PHE A O 1
ATOM 687 N N . GLY A 1 87 ? 22.146 11.317 -0.606 1.00 68.75 87 GLY A N 1
ATOM 688 C CA . GLY A 1 87 ? 22.726 10.614 -1.749 1.00 68.75 87 GLY A CA 1
ATOM 689 C C . GLY A 1 87 ? 21.700 10.351 -2.854 1.00 68.75 87 GLY A C 1
ATOM 690 O O . GLY A 1 87 ? 20.587 9.894 -2.589 1.00 68.75 87 GLY A O 1
ATOM 691 N N . SER A 1 88 ? 22.095 10.613 -4.100 1.00 67.75 88 SER A N 1
ATOM 692 C CA . SER A 1 88 ? 21.270 10.376 -5.290 1.00 67.75 88 SER A CA 1
ATOM 693 C C . SER A 1 88 ? 20.886 8.902 -5.435 1.00 67.75 88 SER A C 1
ATOM 695 O O . SER A 1 88 ? 21.706 8.007 -5.214 1.00 67.75 88 SER A O 1
ATOM 697 N N . GLY A 1 89 ? 19.624 8.635 -5.777 1.00 66.44 89 GLY A N 1
ATOM 698 C CA . GLY A 1 89 ? 19.114 7.281 -6.010 1.00 66.44 89 GLY A CA 1
ATOM 699 C C . GLY A 1 89 ? 18.856 6.446 -4.751 1.00 66.44 89 GLY A C 1
ATOM 700 O O . GLY A 1 89 ? 18.367 5.320 -4.865 1.00 66.44 89 GLY A O 1
ATOM 701 N N . LYS A 1 90 ? 19.129 6.969 -3.547 1.00 70.38 90 LYS A N 1
ATOM 702 C CA . LYS A 1 90 ? 18.694 6.316 -2.306 1.00 70.38 90 LYS A CA 1
ATOM 703 C C . LYS A 1 90 ? 17.202 6.533 -2.095 1.00 70.38 90 LYS A C 1
ATOM 705 O O . LYS A 1 90 ? 16.663 7.559 -2.493 1.00 70.38 90 LYS A O 1
ATOM 710 N N . LYS A 1 91 ? 16.544 5.573 -1.446 1.00 73.75 91 LYS A N 1
ATOM 711 C CA . LYS A 1 91 ? 15.129 5.655 -1.073 1.00 73.75 91 LYS A CA 1
ATOM 712 C C . LYS A 1 91 ? 14.975 5.551 0.433 1.00 73.75 91 LYS A C 1
ATOM 714 O O . LYS A 1 91 ? 15.633 4.728 1.067 1.00 73.75 91 LYS A O 1
ATOM 719 N N . HIS A 1 92 ? 14.104 6.379 0.993 1.00 72.75 92 HIS A N 1
ATOM 720 C CA . HIS A 1 92 ? 13.655 6.263 2.367 1.00 72.75 92 HIS A CA 1
ATOM 721 C C . HIS A 1 92 ? 12.190 5.870 2.362 1.00 72.75 92 HIS A C 1
ATOM 723 O O . HIS A 1 92 ? 11.334 6.639 1.938 1.00 72.75 92 HIS A O 1
ATOM 729 N N . THR A 1 93 ? 11.902 4.681 2.860 1.00 72.25 93 THR A N 1
ATOM 730 C CA . THR A 1 93 ? 10.534 4.288 3.181 1.00 72.25 93 THR A CA 1
ATOM 731 C C . THR A 1 93 ? 10.169 4.920 4.513 1.00 72.25 93 THR A C 1
ATOM 733 O O . THR A 1 93 ? 10.915 4.758 5.485 1.00 72.25 93 THR A O 1
ATOM 736 N N . PHE A 1 94 ? 9.047 5.631 4.577 1.00 70.69 94 PHE A N 1
ATOM 737 C CA . PHE A 1 94 ? 8.539 6.160 5.833 1.00 70.69 94 PHE A CA 1
ATOM 738 C C . PHE A 1 94 ? 8.201 4.996 6.772 1.00 70.69 94 PHE A C 1
ATOM 740 O O . PHE A 1 94 ? 7.223 4.278 6.587 1.00 70.69 94 PHE A O 1
ATOM 747 N N . LYS A 1 95 ? 9.038 4.777 7.791 1.00 68.88 95 LYS A N 1
ATOM 748 C CA . LYS A 1 95 ? 8.822 3.721 8.786 1.00 68.88 95 LYS A CA 1
ATOM 749 C C . LYS A 1 95 ? 8.236 4.324 10.050 1.00 68.88 95 LYS A C 1
ATOM 751 O O . LYS A 1 95 ? 8.966 4.882 10.865 1.00 68.88 95 LYS A O 1
ATOM 756 N N . ALA A 1 96 ? 6.933 4.152 10.235 1.00 73.88 96 ALA A N 1
ATOM 757 C CA . ALA A 1 96 ? 6.241 4.516 11.463 1.00 73.88 96 ALA A CA 1
ATOM 758 C C . ALA A 1 96 ? 5.533 3.280 12.041 1.00 73.88 96 ALA A C 1
ATOM 760 O O . ALA A 1 96 ? 4.392 2.994 11.681 1.00 73.88 96 ALA A O 1
ATOM 761 N N . PRO A 1 97 ? 6.216 2.502 12.904 1.00 80.62 97 PRO A N 1
ATOM 762 C CA . PRO A 1 97 ? 5.634 1.311 13.511 1.00 80.62 97 PRO A CA 1
ATOM 763 C C . PRO A 1 97 ? 4.323 1.635 14.230 1.00 80.62 97 PRO A C 1
ATOM 765 O O . PRO A 1 97 ? 4.265 2.579 15.016 1.00 80.62 97 PRO A O 1
ATOM 768 N N . GLY A 1 98 ? 3.282 0.848 13.955 1.00 84.38 98 GLY A N 1
ATOM 769 C CA . GLY A 1 98 ? 1.955 1.056 14.535 1.00 84.38 98 GLY A CA 1
ATOM 770 C C . GLY A 1 98 ? 1.243 2.313 14.033 1.00 84.38 98 GLY A C 1
ATOM 771 O O . GLY A 1 98 ? 0.291 2.748 14.672 1.00 84.38 98 GLY A O 1
ATOM 772 N N . LYS A 1 99 ? 1.683 2.907 12.917 1.00 89.06 99 LYS A N 1
ATOM 773 C CA . LYS A 1 99 ? 1.000 4.028 12.268 1.00 89.06 99 LYS A CA 1
ATOM 774 C C . LYS A 1 99 ? 0.692 3.706 10.813 1.00 89.06 99 LYS A C 1
ATOM 776 O O . LYS A 1 99 ? 1.449 2.992 10.160 1.00 89.06 99 LYS A O 1
ATOM 781 N N . ARG A 1 100 ? -0.400 4.273 10.302 1.00 88.00 100 ARG A N 1
ATOM 782 C CA . ARG A 1 100 ? -0.746 4.257 8.878 1.00 88.00 100 ARG A CA 1
ATOM 783 C C . ARG A 1 100 ? -0.843 5.676 8.343 1.00 88.00 100 ARG A C 1
ATOM 785 O O . ARG A 1 100 ? -1.323 6.570 9.040 1.00 88.00 100 ARG A O 1
ATOM 792 N N . VAL A 1 101 ? -0.435 5.874 7.098 1.00 87.56 101 VAL A N 1
ATOM 793 C CA . VAL A 1 101 ? -0.667 7.143 6.410 1.00 87.56 101 VAL A CA 1
ATOM 794 C C . VAL A 1 101 ? -2.143 7.192 6.018 1.00 87.56 101 VAL A C 1
ATOM 796 O O . VAL A 1 101 ? -2.657 6.276 5.384 1.00 87.56 101 VAL A O 1
ATOM 799 N N . LEU A 1 102 ? -2.847 8.222 6.474 1.00 88.38 102 LEU A N 1
ATOM 800 C CA . LEU A 1 102 ? -4.217 8.513 6.049 1.00 88.38 102 LEU A CA 1
ATOM 801 C C . LEU A 1 102 ? -4.216 9.647 5.030 1.00 88.38 102 LEU A C 1
ATOM 803 O O . LEU A 1 102 ? -4.890 9.556 4.018 1.00 88.38 102 LEU A O 1
ATOM 807 N N . LYS A 1 103 ? -3.430 10.687 5.302 1.00 90.06 103 LYS A N 1
ATOM 808 C CA . LYS A 1 103 ? -3.432 11.936 4.548 1.00 90.06 103 LYS A CA 1
ATOM 809 C C . LYS A 1 103 ? -2.010 12.325 4.176 1.00 90.06 103 LYS A C 1
ATOM 811 O O . LYS A 1 103 ? -1.094 12.156 4.987 1.00 90.06 103 LYS A O 1
ATOM 816 N N . VAL A 1 104 ? -1.825 12.869 2.977 1.00 87.81 104 VAL A N 1
ATOM 817 C CA . VAL A 1 104 ? -0.540 13.411 2.520 1.00 87.81 104 VAL A CA 1
ATOM 818 C C . VAL A 1 104 ? -0.740 14.852 2.073 1.00 87.81 104 VAL A C 1
ATOM 820 O O . VAL A 1 104 ? -1.591 15.144 1.233 1.00 87.81 104 VAL A O 1
ATOM 823 N N . VAL A 1 105 ? 0.055 15.756 2.635 1.00 90.25 105 VAL A N 1
ATOM 824 C CA . VAL A 1 105 ? 0.062 17.180 2.287 1.00 90.25 105 VAL A CA 1
ATOM 825 C C . VAL A 1 105 ? 1.471 17.625 1.917 1.00 90.25 105 VAL A C 1
ATOM 827 O O . VAL A 1 105 ? 2.450 17.025 2.351 1.00 90.25 105 VAL A O 1
ATOM 830 N N . ASP A 1 106 ? 1.579 18.688 1.134 1.00 85.75 106 ASP A N 1
ATOM 831 C CA . ASP A 1 106 ? 2.820 19.423 0.900 1.00 85.75 106 ASP A CA 1
ATOM 832 C C . ASP A 1 106 ? 2.616 20.871 1.359 1.00 85.75 106 ASP A C 1
ATOM 834 O O . ASP A 1 106 ? 2.045 21.714 0.653 1.00 85.75 106 ASP A O 1
ATOM 838 N N . GLY A 1 107 ? 2.968 21.136 2.620 1.00 84.81 107 GLY A N 1
ATOM 839 C CA . GLY A 1 107 ? 2.661 22.394 3.289 1.00 84.81 107 GLY A CA 1
ATOM 840 C C . GLY A 1 107 ? 1.152 22.639 3.389 1.00 84.81 107 GLY A C 1
ATOM 841 O O . GLY A 1 107 ? 0.468 22.059 4.227 1.00 84.81 107 GLY A O 1
ATOM 842 N N . LYS A 1 108 ? 0.624 23.546 2.556 1.00 86.38 108 LYS A N 1
ATOM 843 C CA . LYS A 1 108 ? -0.816 23.878 2.519 1.00 86.38 108 LYS A CA 1
ATOM 844 C C . LYS A 1 108 ? -1.589 23.121 1.443 1.00 86.38 108 LYS A C 1
ATOM 846 O O . LYS A 1 108 ? -2.812 23.225 1.404 1.00 86.38 108 LYS A O 1
ATOM 851 N N . THR A 1 109 ? -0.889 22.425 0.558 1.00 87.44 109 THR A N 1
ATOM 852 C CA . THR A 1 109 ? -1.503 21.702 -0.550 1.00 87.44 109 THR A CA 1
ATOM 853 C C . THR A 1 109 ? -1.852 20.300 -0.092 1.00 87.44 109 THR A C 1
ATOM 855 O O . THR A 1 109 ? -0.997 19.576 0.409 1.00 87.44 109 THR A O 1
ATOM 858 N N . GLU A 1 110 ? -3.102 19.906 -0.276 1.00 87.94 110 GLU A N 1
ATOM 859 C CA . GLU A 1 110 ? -3.547 18.538 -0.040 1.00 87.94 110 GLU A CA 1
ATOM 860 C C . GLU A 1 110 ? -3.284 17.692 -1.283 1.00 87.94 110 GLU A C 1
ATOM 862 O O . GLU A 1 110 ? -3.678 18.079 -2.381 1.00 87.94 110 GLU A O 1
ATOM 867 N N . LEU A 1 111 ? -2.566 16.580 -1.115 1.00 86.06 111 LEU A N 1
ATOM 868 C CA . LEU A 1 111 ? -2.217 15.674 -2.212 1.00 86.06 111 LEU A CA 1
ATOM 869 C C . LEU A 1 111 ? -3.053 14.394 -2.175 1.00 86.06 111 LEU A C 1
ATOM 871 O O . LEU A 1 111 ? -3.415 13.886 -3.228 1.00 86.06 111 LEU A O 1
ATOM 875 N N . ILE A 1 112 ? -3.332 13.890 -0.969 1.00 86.50 112 ILE A N 1
ATOM 876 C CA . ILE A 1 112 ? -4.195 12.734 -0.695 1.00 86.50 112 ILE A CA 1
ATOM 877 C C . ILE A 1 112 ? -4.998 13.059 0.555 1.00 86.50 112 ILE A C 1
ATOM 879 O O . ILE A 1 112 ? -4.387 13.340 1.589 1.00 86.50 112 ILE A O 1
ATOM 883 N N . ASP A 1 113 ? -6.325 13.007 0.465 1.00 85.44 113 ASP A N 1
ATOM 884 C CA . ASP A 1 113 ? -7.247 13.309 1.568 1.00 85.44 113 ASP A CA 1
ATOM 885 C C . ASP A 1 113 ? -7.543 12.094 2.466 1.00 85.44 113 ASP A C 1
ATOM 887 O O . ASP A 1 113 ? -7.752 12.253 3.671 1.00 85.44 113 ASP A O 1
ATOM 891 N N . GLY A 1 114 ? -7.437 10.884 1.907 1.00 77.81 114 GLY A N 1
ATOM 892 C CA . GLY A 1 114 ? -7.658 9.618 2.602 1.00 77.81 114 GLY A CA 1
ATOM 893 C C . GLY A 1 114 ? -9.115 9.157 2.639 1.00 77.81 114 GLY A C 1
ATOM 894 O O . GLY A 1 114 ? -9.402 8.179 3.332 1.00 77.81 114 GLY A O 1
ATOM 895 N N . ASP A 1 115 ? -10.017 9.829 1.915 1.00 76.75 115 ASP A N 1
ATOM 896 C CA . ASP A 1 115 ? -11.453 9.530 1.934 1.00 76.75 115 ASP A CA 1
ATOM 897 C C . ASP A 1 115 ? -11.818 8.371 0.993 1.00 76.75 115 ASP A C 1
ATOM 899 O O . ASP A 1 115 ? -12.651 7.533 1.335 1.00 76.75 115 ASP A O 1
ATOM 903 N N . ASN A 1 116 ? -11.175 8.290 -0.178 1.00 69.69 116 ASN A N 1
ATOM 904 C CA . ASN A 1 116 ? -11.475 7.281 -1.210 1.00 69.69 116 ASN A CA 1
ATOM 905 C C . ASN A 1 116 ? -10.305 6.329 -1.505 1.00 69.69 116 ASN A C 1
ATOM 907 O O . ASN A 1 116 ? -10.384 5.490 -2.402 1.00 69.69 116 ASN A O 1
ATOM 911 N N . GLU A 1 117 ? -9.199 6.477 -0.782 1.00 74.44 117 GLU A N 1
ATOM 912 C CA . GLU A 1 117 ? -7.912 5.876 -1.116 1.00 74.44 117 GLU A CA 1
ATOM 913 C C . GLU A 1 117 ? -7.265 5.273 0.130 1.00 74.44 117 GLU A C 1
ATOM 915 O O . GLU A 1 117 ? -7.410 5.766 1.250 1.00 74.44 117 GLU A O 1
ATOM 920 N N . VAL A 1 118 ? -6.518 4.188 -0.064 1.00 76.56 118 VAL A N 1
ATOM 921 C CA . VAL A 1 118 ? -5.765 3.531 1.003 1.00 76.56 118 VAL A CA 1
ATOM 922 C C . VAL A 1 118 ? -4.282 3.660 0.686 1.00 76.56 118 VAL A C 1
ATOM 924 O O . VAL A 1 118 ? -3.813 3.067 -0.277 1.00 76.56 118 VAL A O 1
ATOM 927 N N . VAL A 1 119 ? -3.541 4.397 1.517 1.00 81.12 119 VAL A N 1
ATOM 928 C CA . VAL A 1 119 ? -2.081 4.502 1.388 1.00 81.12 119 VAL A CA 1
ATOM 929 C C . VAL A 1 119 ? -1.421 3.301 2.060 1.00 81.12 119 VAL A C 1
ATOM 931 O O . VAL A 1 119 ? -1.510 3.126 3.279 1.00 81.12 119 VAL A O 1
ATOM 934 N N . LEU A 1 120 ? -0.752 2.474 1.264 1.00 79.44 120 LEU A N 1
ATOM 935 C CA . LEU A 1 120 ? -0.044 1.274 1.702 1.00 79.44 120 LEU A CA 1
ATOM 936 C C . LEU A 1 120 ? 1.411 1.566 2.035 1.00 79.44 120 LEU A C 1
ATOM 938 O O . LEU A 1 120 ? 1.949 0.998 2.987 1.00 79.44 120 LEU A O 1
ATOM 942 N N . ASP A 1 121 ? 2.038 2.446 1.259 1.00 80.50 121 ASP A N 1
ATOM 943 C CA . ASP A 1 121 ? 3.412 2.866 1.497 1.00 80.50 121 ASP A CA 1
ATOM 944 C C . ASP A 1 121 ? 3.650 4.314 1.055 1.00 80.50 121 ASP A C 1
ATOM 946 O O . ASP A 1 121 ? 3.023 4.820 0.122 1.00 80.50 121 ASP A O 1
ATOM 950 N N . LEU A 1 122 ? 4.592 4.974 1.725 1.00 82.00 122 LEU A N 1
ATOM 951 C CA . LEU A 1 122 ? 5.091 6.295 1.368 1.00 82.00 122 LEU A CA 1
ATOM 952 C C . LEU A 1 122 ? 6.619 6.246 1.293 1.00 82.00 122 LEU A C 1
ATOM 954 O O . LEU A 1 122 ? 7.321 6.187 2.308 1.00 82.00 122 LEU A O 1
ATOM 958 N N . GLU A 1 123 ? 7.143 6.314 0.074 1.00 83.81 123 GLU A N 1
ATOM 959 C CA . GLU A 1 123 ? 8.574 6.363 -0.209 1.00 83.81 123 GLU A CA 1
ATOM 960 C C . GLU A 1 123 ? 8.999 7.795 -0.560 1.00 83.81 123 GLU A C 1
ATOM 962 O O . GLU A 1 123 ? 8.415 8.436 -1.432 1.00 83.81 123 GLU A O 1
ATOM 967 N N . LEU A 1 124 ? 10.066 8.285 0.068 1.00 80.19 124 LEU A N 1
ATOM 968 C CA . LEU A 1 124 ? 10.683 9.582 -0.208 1.00 80.19 124 LEU A CA 1
ATOM 969 C C . LEU A 1 124 ? 12.087 9.362 -0.771 1.00 80.19 124 LEU A C 1
ATOM 971 O O . LEU A 1 124 ? 12.891 8.628 -0.188 1.00 80.19 124 LEU A O 1
ATOM 975 N N . PHE A 1 125 ? 12.405 9.983 -1.903 1.00 74.81 125 PHE A N 1
ATOM 976 C CA . PHE A 1 125 ? 13.729 9.864 -2.510 1.00 74.81 125 PHE A CA 1
ATOM 977 C C . PHE A 1 125 ? 14.156 11.100 -3.297 1.00 74.81 125 PHE A C 1
ATOM 979 O O . PHE A 1 125 ? 13.342 11.940 -3.675 1.00 74.81 125 PHE A O 1
ATOM 986 N N . VAL A 1 126 ? 15.466 11.194 -3.534 1.00 72.75 126 VAL A N 1
ATOM 987 C CA . VAL A 1 126 ? 16.092 12.256 -4.328 1.00 72.75 126 VAL A CA 1
ATOM 988 C C . VAL A 1 126 ? 16.516 11.680 -5.679 1.00 72.75 126 VAL A C 1
ATOM 990 O O . VAL A 1 126 ? 17.182 10.641 -5.740 1.00 72.75 126 VAL A O 1
ATOM 993 N N . SER A 1 127 ? 16.119 12.347 -6.762 1.00 70.81 127 SER A N 1
ATOM 994 C CA . SER A 1 127 ? 16.466 11.994 -8.141 1.00 70.81 127 SER A CA 1
ATOM 995 C C . SER A 1 127 ? 17.019 13.225 -8.861 1.00 70.81 127 SER A C 1
ATOM 997 O O . SER A 1 127 ? 16.264 14.061 -9.363 1.00 70.81 127 SER A O 1
ATOM 999 N N . GLY A 1 128 ? 18.350 13.356 -8.864 1.00 72.50 128 GLY A N 1
ATOM 1000 C CA . GLY A 1 128 ? 19.021 14.606 -9.241 1.00 72.50 128 GLY A CA 1
ATOM 1001 C C . GLY A 1 128 ? 18.607 15.739 -8.301 1.00 72.50 128 GLY A C 1
ATOM 1002 O O . GLY A 1 128 ? 18.559 15.541 -7.089 1.00 72.50 128 GLY A O 1
ATOM 1003 N N . ASP A 1 129 ? 18.206 16.879 -8.863 1.00 68.06 129 ASP A N 1
ATOM 1004 C CA . ASP A 1 129 ? 17.711 18.029 -8.091 1.00 68.06 129 ASP A CA 1
ATOM 1005 C C . ASP A 1 129 ? 16.262 17.860 -7.592 1.00 68.06 129 ASP A C 1
ATOM 1007 O O . ASP A 1 129 ? 15.756 18.687 -6.830 1.00 68.06 129 ASP A O 1
ATOM 1011 N N . ASN A 1 130 ? 15.570 16.792 -8.009 1.00 71.62 130 ASN A N 1
ATOM 1012 C CA . ASN A 1 130 ? 14.165 16.587 -7.679 1.00 71.62 130 ASN A CA 1
ATOM 1013 C C . ASN A 1 130 ? 13.992 15.793 -6.384 1.00 71.62 130 ASN A C 1
ATOM 1015 O O . ASN A 1 130 ? 14.593 14.734 -6.182 1.00 71.62 130 ASN A O 1
ATOM 1019 N N . LYS A 1 131 ? 13.068 16.267 -5.550 1.00 74.31 131 LYS A N 1
ATOM 1020 C CA . LYS A 1 131 ? 12.515 15.535 -4.411 1.00 74.31 131 LYS A CA 1
ATOM 1021 C C . LYS A 1 131 ? 11.243 14.831 -4.867 1.00 74.31 131 LYS A C 1
ATOM 1023 O O . LYS A 1 131 ? 10.343 15.476 -5.396 1.00 74.31 131 LYS A O 1
ATOM 1028 N N . VAL A 1 132 ? 11.177 13.518 -4.679 1.00 77.44 132 VAL A N 1
ATOM 1029 C CA . VAL A 1 132 ? 10.061 12.691 -5.141 1.00 77.44 132 VAL A CA 1
ATOM 1030 C C . VAL A 1 132 ? 9.438 11.976 -3.952 1.00 77.44 132 VAL A C 1
ATOM 1032 O O . VAL A 1 132 ? 10.128 11.272 -3.212 1.00 77.44 132 VAL A O 1
ATOM 1035 N N . ALA A 1 133 ? 8.127 12.141 -3.797 1.00 77.19 133 ALA A N 1
ATOM 1036 C CA . ALA A 1 133 ? 7.306 11.300 -2.944 1.00 77.19 133 ALA A CA 1
ATOM 1037 C C . ALA A 1 133 ? 6.533 10.318 -3.823 1.00 77.19 133 ALA A C 1
ATOM 1039 O O . ALA A 1 133 ? 5.872 10.714 -4.783 1.00 77.19 133 ALA A O 1
ATOM 1040 N N . ARG A 1 134 ? 6.633 9.032 -3.503 1.00 82.12 134 ARG A N 1
ATOM 1041 C CA . ARG A 1 134 ? 5.868 7.969 -4.142 1.00 82.12 134 ARG A CA 1
ATOM 1042 C C . ARG A 1 134 ? 4.933 7.364 -3.113 1.00 82.12 134 ARG A C 1
ATOM 1044 O O . ARG A 1 134 ? 5.384 6.821 -2.110 1.00 82.12 134 ARG A O 1
ATOM 1051 N N . VAL A 1 135 ? 3.648 7.456 -3.410 1.00 77.12 135 VAL A N 1
ATOM 1052 C CA . VAL A 1 135 ? 2.576 6.821 -2.652 1.00 77.12 135 VAL A CA 1
ATOM 1053 C C . VAL A 1 135 ? 2.189 5.544 -3.392 1.00 77.12 135 VAL A C 1
ATOM 1055 O O . VAL A 1 135 ? 2.087 5.559 -4.623 1.00 77.12 135 VAL A O 1
ATOM 1058 N N . VAL A 1 136 ? 2.053 4.443 -2.657 1.00 71.56 136 VAL A N 1
ATOM 1059 C CA . VAL A 1 136 ? 1.541 3.155 -3.148 1.00 71.56 136 VAL A CA 1
ATOM 1060 C C . VAL A 1 136 ? 0.212 2.863 -2.487 1.00 71.56 136 VAL A C 1
ATOM 1062 O O . VAL A 1 136 ? 0.134 3.074 -1.255 1.00 71.56 136 VAL A O 1
#

Mean predicted aligned error: 13.59 Å

Foldseek 3Di:
DDPPPDDDDDCQQWDFPDWDWDADPNDIDIDTDIDGDDPFDWDDDPPDIDTDDPVNCCVCPVLNQAAEDEDACLVVCPPCADCVNQNAPDKDKPDDPSHAYQFYHHVPRGDHNNPPDGFPTWMWHDHPRDTDIDTD